Protein AF-Q0A692-F1 (afdb_monomer_lite)

Secondary structure (DSSP, 8-state):
------------------------------HHHHHHHHHHHHHTT--HHHHHHHHHHHHHHHHTTSPPHHHHHHHTTS-TT--HHHHHHHHHHHHT--

Radius of gyration: 27.61 Å; chains: 1; bounding box: 57×35×90 Å

pLDDT: mean 73.56, std 18.97, range [29.41, 97.94]

Foldseek 3Di:
DDDDDDDDDDDPDDPDDPPDDDDDDDDDDPPVVVVVLVVVCVVVVHDSVRVVVVVVVVVVVVVVPPPDVVRCVVCVVDPPPDPPVVVVVVVVCVVPDD

InterPro domains:
  IPR010985 Ribbon-helix-helix [SSF47598] (21-59)
  IPR045944 Protein of unknown function DUF6364 [PF19891] (22-96)

Organism: Alkalilimnicola ehrlichii (strain ATCC BAA-1101 / DSM 17681 / MLHE-1) (NCBI:txid187272)

Sequence (98 aa):
MPYNTSVDAILPGRPGTMKQETTKITIRLPRQDVEFAKAYARAHGLSMTEVIDRYLRRLRALERHQPSPELDAITGLLPADLDAEQAYRDHLVEKHRP

Structure (mmCIF, N/CA/C/O backbone):
data_AF-Q0A692-F1
#
_entry.id   AF-Q0A692-F1
#
loop_
_atom_site.group_PDB
_atom_site.id
_atom_site.type_symbol
_atom_site.label_atom_id
_atom_site.label_alt_id
_atom_site.label_comp_id
_atom_site.label_asym_id
_atom_site.label_entity_id
_atom_site.label_seq_id
_atom_site.pdbx_PDB_ins_code
_atom_site.Cartn_x
_atom_site.Cartn_y
_atom_site.Cartn_z
_atom_site.occupancy
_atom_site.B_iso_or_equiv
_atom_site.auth_seq_id
_atom_site.auth_comp_id
_atom_site.auth_asym_id
_atom_site.auth_atom_id
_atom_site.pdbx_PDB_model_num
ATOM 1 N N . MET A 1 1 ? 42.518 2.635 47.838 1.00 37.34 1 MET A N 1
ATOM 2 C CA . MET A 1 1 ? 42.024 3.068 46.511 1.00 37.34 1 MET A CA 1
ATOM 3 C C . MET A 1 1 ? 43.055 2.692 45.462 1.00 37.34 1 MET A C 1
ATOM 5 O O . MET A 1 1 ? 44.229 2.744 45.811 1.00 37.34 1 MET A O 1
ATOM 9 N N . PRO A 1 2 ? 42.663 2.489 44.196 1.00 52.59 2 PRO A N 1
ATOM 10 C CA . PRO A 1 2 ? 41.434 1.867 43.689 1.00 52.59 2 PRO A CA 1
ATOM 11 C C . PRO A 1 2 ? 41.769 0.385 43.341 1.00 52.59 2 PRO A C 1
ATOM 13 O O . PRO A 1 2 ? 42.703 -0.134 43.942 1.00 52.59 2 PRO A O 1
ATOM 16 N N . TYR A 1 3 ? 41.099 -0.417 42.505 1.00 29.41 3 TYR A N 1
ATOM 17 C CA . TYR A 1 3 ? 39.831 -0.347 41.753 1.00 29.41 3 TYR A CA 1
ATOM 18 C C . TYR A 1 3 ? 39.030 -1.648 42.019 1.00 29.41 3 TYR A C 1
ATOM 20 O O . TYR A 1 3 ? 39.497 -2.532 42.732 1.00 29.41 3 TYR A O 1
ATOM 28 N N . ASN A 1 4 ? 37.845 -1.784 41.419 1.00 40.50 4 ASN A N 1
ATOM 29 C CA . ASN A 1 4 ? 37.110 -3.043 41.278 1.00 40.50 4 ASN A CA 1
ATOM 30 C C . ASN A 1 4 ? 36.694 -3.201 39.806 1.00 40.50 4 ASN A C 1
ATOM 32 O O . ASN A 1 4 ? 36.167 -2.243 39.245 1.00 40.50 4 ASN A O 1
ATOM 36 N N . THR A 1 5 ? 36.867 -4.390 39.226 1.00 44.97 5 THR A N 1
ATOM 37 C CA . THR A 1 5 ? 36.263 -4.769 37.938 1.00 44.97 5 THR A CA 1
ATOM 38 C C . THR A 1 5 ? 35.830 -6.227 38.025 1.00 44.97 5 THR A C 1
ATOM 40 O O . THR A 1 5 ? 36.610 -7.141 37.763 1.00 44.97 5 THR A O 1
ATOM 43 N N . SER A 1 6 ? 34.581 -6.448 38.429 1.00 39.03 6 SER A N 1
ATOM 44 C CA . SER A 1 6 ? 33.945 -7.762 38.356 1.00 39.03 6 SER A CA 1
ATOM 45 C C . SER A 1 6 ? 33.508 -8.017 36.913 1.00 39.03 6 SER A C 1
ATOM 47 O O . SER A 1 6 ? 32.798 -7.205 36.324 1.00 39.03 6 SER A O 1
ATOM 49 N N . VAL A 1 7 ? 33.962 -9.126 36.330 1.00 41.44 7 VAL A N 1
ATOM 50 C CA . VAL A 1 7 ? 33.574 -9.552 34.981 1.00 41.44 7 VAL A CA 1
ATOM 51 C C . VAL A 1 7 ? 32.263 -10.334 35.045 1.00 41.44 7 VAL A C 1
ATOM 53 O O . VAL A 1 7 ? 32.263 -11.536 35.299 1.00 41.44 7 VAL A O 1
ATOM 56 N N . ASP A 1 8 ? 31.137 -9.650 34.837 1.00 39.09 8 ASP A N 1
ATOM 57 C CA . ASP A 1 8 ? 29.838 -10.322 34.741 1.00 39.09 8 ASP A CA 1
ATOM 58 C C . ASP A 1 8 ? 29.753 -11.179 33.470 1.00 39.09 8 ASP A C 1
ATOM 60 O O . ASP A 1 8 ? 30.068 -10.747 32.357 1.00 39.09 8 ASP A O 1
ATOM 64 N N . ALA A 1 9 ? 29.352 -12.436 33.657 1.00 39.91 9 ALA A N 1
ATOM 65 C CA . ALA A 1 9 ? 29.399 -13.458 32.624 1.00 39.91 9 ALA A CA 1
ATOM 66 C C . ALA A 1 9 ? 28.347 -13.233 31.525 1.00 39.91 9 ALA A C 1
ATOM 68 O O . ALA A 1 9 ? 27.162 -13.020 31.790 1.00 39.91 9 ALA A O 1
ATOM 69 N N . ILE A 1 10 ? 28.775 -13.368 30.267 1.00 43.50 10 ILE A N 1
ATOM 70 C CA . ILE A 1 10 ? 27.906 -13.252 29.093 1.00 43.50 10 ILE A CA 1
ATOM 71 C C . ILE A 1 10 ? 27.018 -14.501 28.992 1.00 43.50 10 ILE A C 1
ATOM 73 O O . ILE A 1 10 ? 27.424 -15.532 28.457 1.00 43.50 10 ILE A O 1
ATOM 77 N N . LEU A 1 11 ? 25.778 -14.395 29.467 1.00 52.34 11 LEU A N 1
ATOM 78 C CA . LEU A 1 11 ? 24.704 -15.317 29.097 1.00 52.34 11 LEU A CA 1
ATOM 79 C C . LEU A 1 11 ? 24.147 -14.917 27.718 1.00 52.34 11 LEU A C 1
ATOM 81 O O . LEU A 1 11 ? 23.774 -13.754 27.538 1.00 52.34 11 LEU A O 1
ATOM 85 N N . PRO A 1 12 ? 24.039 -15.839 26.741 1.00 42.25 12 PRO A N 1
ATOM 86 C CA . PRO A 1 12 ? 23.435 -15.533 25.450 1.00 42.25 12 PRO A CA 1
ATOM 87 C C . PRO A 1 12 ? 21.929 -15.306 25.627 1.00 42.25 12 PRO A C 1
ATOM 89 O O . PRO A 1 12 ? 21.142 -16.243 25.789 1.00 42.25 12 PRO A O 1
ATOM 92 N N . GLY A 1 13 ? 21.527 -14.036 25.619 1.00 42.78 13 GLY A N 1
ATOM 93 C CA . GLY A 1 13 ? 20.126 -13.641 25.698 1.00 42.78 13 GLY A CA 1
ATOM 94 C C . GLY A 1 13 ? 19.307 -14.230 24.547 1.00 42.78 13 GLY A C 1
ATOM 95 O O . GLY A 1 13 ? 19.745 -14.247 23.397 1.00 42.78 13 GLY A O 1
ATOM 96 N N . ARG A 1 14 ? 18.088 -14.689 24.859 1.00 47.66 14 ARG A N 1
ATOM 97 C CA . ARG A 1 14 ? 17.086 -15.079 23.851 1.00 47.66 14 ARG A CA 1
ATOM 98 C C . ARG A 1 14 ? 16.931 -13.944 22.825 1.00 47.66 14 ARG A C 1
ATOM 100 O O . ARG A 1 14 ? 16.914 -12.790 23.257 1.00 47.66 14 ARG A O 1
ATOM 107 N N . PRO A 1 15 ? 16.768 -14.227 21.518 1.00 44.72 15 PRO A N 1
ATOM 108 C CA . PRO A 1 15 ? 16.584 -13.184 20.515 1.00 44.72 15 PRO A CA 1
ATOM 109 C C . PRO A 1 15 ? 15.320 -12.384 20.840 1.00 44.72 15 PRO A C 1
ATOM 111 O O . PRO A 1 15 ? 14.196 -12.851 20.652 1.00 44.72 15 PRO A O 1
ATOM 114 N N . GLY A 1 16 ? 15.520 -11.183 21.383 1.00 45.75 16 GLY A N 1
ATOM 115 C CA . GLY A 1 16 ? 14.441 -10.255 21.674 1.00 45.75 16 GLY A CA 1
ATOM 116 C C . GLY A 1 16 ? 13.738 -9.885 20.377 1.00 45.75 16 GLY A C 1
ATOM 117 O O . GLY A 1 16 ? 14.387 -9.580 19.376 1.00 45.75 16 GLY A O 1
ATOM 118 N N . THR A 1 17 ? 12.409 -9.901 20.395 1.00 49.94 17 THR A N 1
ATOM 119 C CA . THR A 1 17 ? 11.606 -9.387 19.289 1.00 49.94 17 THR A CA 1
ATOM 120 C C . THR A 1 17 ? 11.992 -7.929 19.047 1.00 49.94 17 THR A C 1
ATOM 122 O O . THR A 1 17 ? 11.721 -7.062 19.878 1.00 49.94 17 THR A O 1
ATOM 125 N N . MET A 1 18 ? 12.655 -7.649 17.919 1.00 49.59 18 MET A N 1
ATOM 126 C CA . MET A 1 18 ? 12.973 -6.277 17.529 1.00 49.59 18 MET A CA 1
ATOM 127 C C . MET A 1 18 ? 11.655 -5.526 17.341 1.00 49.59 18 MET A C 1
ATOM 129 O O . MET A 1 18 ? 10.950 -5.727 16.351 1.00 49.59 18 MET A O 1
ATOM 133 N N . LYS A 1 19 ? 11.293 -4.684 18.313 1.00 54.59 19 LYS A N 1
ATOM 134 C CA . LYS A 1 19 ? 10.133 -3.801 18.203 1.00 54.59 19 LYS A CA 1
ATOM 135 C C . LYS A 1 19 ? 10.447 -2.762 17.133 1.00 54.59 19 LYS A C 1
ATOM 137 O O . LYS A 1 19 ? 11.138 -1.788 17.408 1.00 54.59 19 LYS A O 1
ATOM 142 N N . GLN A 1 20 ? 9.965 -2.995 15.916 1.00 72.75 20 GLN A N 1
ATOM 143 C CA . GLN A 1 20 ? 10.040 -2.001 14.853 1.00 72.75 20 GLN A CA 1
ATOM 144 C C . GLN A 1 20 ? 9.300 -0.733 15.290 1.00 72.75 20 GLN A C 1
ATOM 146 O O . GLN A 1 20 ? 8.157 -0.800 15.748 1.00 72.75 20 GLN A O 1
ATOM 151 N N . GLU A 1 21 ? 9.946 0.419 15.137 1.00 87.00 21 GLU A N 1
ATOM 152 C CA . GLU A 1 21 ? 9.311 1.710 15.383 1.00 87.00 21 GLU A CA 1
ATOM 153 C C . GLU A 1 21 ? 8.222 1.962 14.333 1.00 87.00 21 GLU A C 1
ATOM 155 O O . GLU A 1 21 ? 8.412 1.719 13.139 1.00 87.00 21 GLU A O 1
ATOM 160 N N . THR A 1 22 ? 7.052 2.423 14.780 1.00 86.12 22 THR A N 1
ATOM 161 C CA . THR A 1 22 ? 5.896 2.678 13.911 1.00 86.12 22 THR A CA 1
ATOM 162 C C . THR A 1 22 ? 5.308 4.051 14.204 1.00 86.12 22 THR A C 1
ATOM 164 O O . THR A 1 22 ? 5.091 4.414 15.359 1.00 86.12 22 THR A O 1
ATOM 167 N N . THR A 1 23 ? 5.011 4.803 13.145 1.00 90.19 23 THR A N 1
ATOM 168 C CA . THR A 1 23 ? 4.429 6.148 13.235 1.00 90.19 23 THR A CA 1
ATOM 169 C C . THR A 1 23 ? 3.032 6.147 12.630 1.00 90.19 23 THR A C 1
ATOM 171 O O . THR A 1 23 ? 2.813 5.620 11.539 1.00 90.19 23 THR A O 1
ATOM 174 N N . LYS A 1 24 ? 2.067 6.756 13.326 1.00 91.25 24 LYS A N 1
ATOM 175 C CA . LYS A 1 24 ? 0.692 6.888 12.833 1.00 91.25 24 LYS A CA 1
ATOM 176 C C . LYS A 1 24 ? 0.591 8.037 11.831 1.00 91.25 24 LYS A C 1
ATOM 178 O O . LYS A 1 24 ? 0.888 9.179 12.164 1.00 91.25 24 LYS A O 1
ATOM 183 N N . ILE A 1 25 ? 0.068 7.743 10.644 1.00 91.31 25 ILE A N 1
ATOM 184 C CA . ILE A 1 25 ? -0.282 8.731 9.616 1.00 91.31 25 ILE A CA 1
ATOM 185 C C . ILE A 1 25 ? -1.803 8.690 9.414 1.00 91.31 25 ILE A C 1
ATOM 187 O O . ILE A 1 25 ? -2.408 7.620 9.452 1.00 91.31 25 ILE A O 1
ATOM 191 N N . THR A 1 26 ? -2.432 9.852 9.220 1.00 92.50 26 THR A N 1
ATOM 192 C CA . THR A 1 26 ? -3.862 9.959 8.883 1.00 92.50 26 THR A CA 1
ATOM 193 C C . THR A 1 26 ? -3.990 10.608 7.511 1.00 92.50 26 THR A C 1
ATOM 195 O O . THR A 1 26 ? -3.623 11.768 7.350 1.00 92.50 26 THR A O 1
ATOM 198 N N . ILE A 1 27 ? -4.512 9.869 6.532 1.00 89.75 27 ILE A N 1
ATOM 199 C CA . ILE A 1 27 ? -4.752 10.355 5.167 1.00 89.75 27 ILE A CA 1
ATOM 200 C C . ILE A 1 27 ? -6.253 10.510 4.909 1.00 89.75 27 ILE A C 1
ATOM 202 O O . ILE A 1 27 ? -7.066 9.765 5.458 1.00 89.75 27 ILE A O 1
ATOM 206 N N . ARG A 1 28 ? -6.626 11.479 4.066 1.00 94.38 28 ARG A N 1
ATOM 207 C CA . ARG A 1 28 ? -7.989 11.608 3.534 1.00 94.38 28 ARG A CA 1
ATOM 208 C C . ARG A 1 28 ? -8.026 10.963 2.153 1.00 94.38 28 ARG A C 1
ATOM 210 O O . ARG A 1 28 ? -7.213 11.307 1.306 1.00 94.38 28 ARG A O 1
ATOM 217 N N . LEU A 1 29 ? -8.971 10.054 1.948 1.00 93.44 29 LEU A N 1
ATOM 218 C CA . LEU A 1 29 ? -9.231 9.377 0.678 1.00 93.44 29 LEU A CA 1
ATOM 219 C C . LEU A 1 29 ? -10.740 9.427 0.384 1.00 93.44 29 LEU A C 1
ATOM 221 O O . LEU A 1 29 ? -11.530 9.532 1.332 1.00 93.44 29 LEU A O 1
ATOM 225 N N . PRO A 1 30 ? -11.165 9.334 -0.888 1.00 97.94 30 PRO A N 1
ATOM 226 C CA . PRO A 1 30 ? -12.565 9.122 -1.237 1.00 97.94 30 PRO A CA 1
ATOM 227 C C . PRO A 1 30 ? -13.154 7.916 -0.494 1.00 97.94 30 PRO A C 1
ATOM 229 O O . PRO A 1 30 ? -12.508 6.881 -0.331 1.00 97.94 30 PRO A O 1
ATOM 232 N N . ARG A 1 31 ? -14.409 8.034 -0.042 1.00 96.38 31 ARG A N 1
ATOM 233 C CA . ARG A 1 31 ? -15.064 7.003 0.786 1.00 96.38 31 ARG A CA 1
ATOM 234 C C . ARG A 1 31 ? -15.071 5.626 0.115 1.00 96.38 31 ARG A C 1
ATOM 236 O O . ARG A 1 31 ? -14.866 4.626 0.794 1.00 96.38 31 ARG A O 1
ATOM 243 N N . GLN A 1 32 ? -15.288 5.586 -1.199 1.00 97.25 32 GLN A N 1
ATOM 244 C CA . GLN A 1 32 ? -15.294 4.351 -1.985 1.00 97.25 32 GLN A CA 1
ATOM 245 C C . GLN A 1 32 ? -13.945 3.613 -1.926 1.00 97.25 32 GLN A C 1
ATOM 247 O O . GLN A 1 32 ? -13.931 2.402 -1.726 1.00 97.25 32 GLN A O 1
ATOM 252 N N . ASP A 1 33 ? -12.824 4.340 -1.971 1.00 94.69 33 ASP A N 1
ATOM 253 C CA . ASP A 1 33 ? -11.475 3.762 -1.955 1.00 94.69 33 ASP A CA 1
ATOM 254 C C . ASP A 1 33 ? -11.130 3.205 -0.567 1.00 94.69 33 ASP A C 1
ATOM 256 O O . ASP A 1 33 ? -10.519 2.144 -0.443 1.00 94.69 33 ASP A O 1
ATOM 260 N N . VAL A 1 34 ? -11.587 3.881 0.496 1.00 94.31 34 VAL A N 1
ATOM 261 C CA . VAL A 1 34 ? -11.448 3.409 1.884 1.00 94.31 34 VAL A CA 1
ATOM 262 C C . VAL A 1 34 ? -12.212 2.102 2.105 1.00 94.31 34 VAL A C 1
ATOM 264 O O . VAL A 1 34 ? -11.681 1.180 2.728 1.00 94.31 34 VAL A O 1
ATOM 267 N N . GLU A 1 35 ? -13.449 1.999 1.613 1.00 96.56 35 GLU A N 1
ATOM 268 C CA . GLU A 1 35 ? -14.240 0.770 1.747 1.00 96.56 35 GLU A CA 1
ATOM 269 C C . GLU A 1 35 ? -13.710 -0.358 0.850 1.00 96.56 35 GLU A C 1
ATOM 271 O O . GLU A 1 35 ? -13.605 -1.494 1.316 1.00 96.56 35 GLU A O 1
ATOM 276 N N . PHE A 1 36 ? -13.268 -0.051 -0.376 1.00 95.50 36 PHE A N 1
ATOM 277 C CA . PHE A 1 36 ? -12.572 -1.004 -1.244 1.00 95.50 36 PHE A CA 1
ATOM 278 C C . PHE A 1 36 ? -11.318 -1.573 -0.566 1.00 95.50 36 PHE A C 1
ATOM 280 O O . PHE A 1 36 ? -11.177 -2.790 -0.457 1.00 95.50 36 PHE A O 1
ATOM 287 N N . ALA A 1 37 ? -10.440 -0.719 -0.031 1.00 90.38 37 ALA A N 1
ATOM 288 C CA . ALA A 1 37 ? -9.208 -1.157 0.621 1.00 90.38 37 ALA A CA 1
ATOM 289 C C . ALA A 1 37 ? -9.477 -2.028 1.866 1.00 90.38 37 ALA A C 1
ATOM 291 O O . ALA A 1 37 ? -8.760 -3.001 2.109 1.00 90.38 37 ALA A O 1
ATOM 292 N N . LYS A 1 38 ? -10.536 -1.736 2.639 1.00 93.69 38 LYS A N 1
ATOM 293 C CA . LYS A 1 38 ? -10.978 -2.589 3.761 1.00 93.69 38 LYS A CA 1
ATOM 294 C C . LYS A 1 38 ? -11.492 -3.947 3.284 1.00 93.69 38 LYS A C 1
ATOM 296 O O . LYS A 1 38 ? -11.178 -4.961 3.910 1.00 93.69 38 LYS A O 1
ATOM 301 N N . ALA A 1 39 ? -12.294 -3.970 2.220 1.00 96.12 39 ALA A N 1
ATOM 302 C CA . ALA A 1 39 ? -12.833 -5.199 1.645 1.00 96.12 39 ALA A CA 1
ATOM 303 C C . ALA A 1 39 ? -11.710 -6.082 1.082 1.00 96.12 39 ALA A C 1
ATOM 305 O O . ALA A 1 39 ? -11.645 -7.261 1.4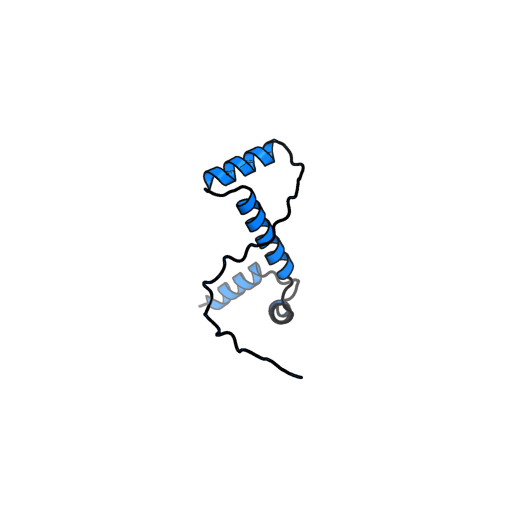19 1.00 96.12 39 ALA A O 1
ATOM 306 N N . TYR A 1 40 ? -10.777 -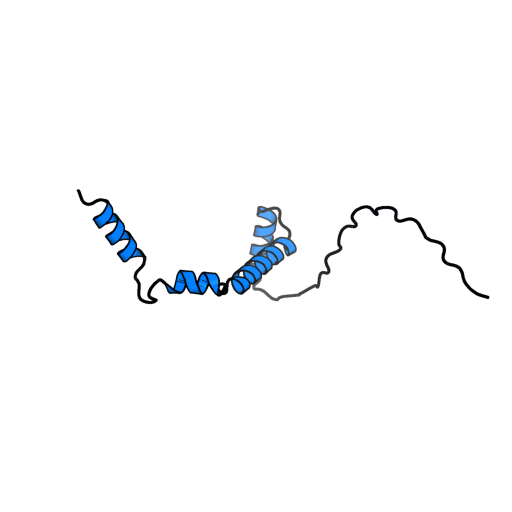5.488 0.331 1.00 93.06 40 TYR A N 1
ATOM 307 C CA . TYR A 1 40 ? -9.572 -6.142 -0.178 1.00 93.06 40 TYR A CA 1
ATOM 308 C C . TYR A 1 40 ? -8.733 -6.748 0.955 1.00 93.06 40 TYR A C 1
ATOM 310 O O . TYR A 1 40 ? -8.434 -7.941 0.933 1.00 93.06 40 TYR A O 1
ATOM 318 N N . ALA A 1 41 ? -8.411 -5.963 1.991 1.00 93.56 41 ALA A N 1
ATOM 319 C CA . ALA A 1 41 ? -7.644 -6.449 3.137 1.00 93.56 41 ALA A CA 1
ATOM 320 C C . ALA A 1 41 ? -8.305 -7.686 3.776 1.00 93.56 41 ALA A C 1
ATOM 322 O O . ALA A 1 41 ? -7.651 -8.712 3.948 1.00 93.56 41 ALA A O 1
ATOM 323 N N . ARG A 1 42 ? -9.622 -7.637 4.025 1.00 94.81 42 ARG A N 1
ATOM 324 C CA . ARG A 1 42 ? -10.390 -8.773 4.567 1.00 94.81 42 ARG A CA 1
ATOM 325 C C . ARG A 1 42 ? -10.394 -9.991 3.642 1.00 94.81 42 ARG A C 1
ATOM 327 O O . ARG A 1 42 ? -10.142 -11.091 4.120 1.00 94.81 42 ARG A O 1
ATOM 334 N N . ALA A 1 43 ? -10.652 -9.801 2.348 1.00 94.31 43 ALA A N 1
ATOM 335 C CA . ALA A 1 43 ? -10.713 -10.884 1.363 1.00 94.31 43 ALA A CA 1
ATOM 336 C C . ALA A 1 43 ? -9.380 -11.641 1.225 1.00 94.31 43 ALA A C 1
ATOM 338 O O . ALA A 1 43 ? -9.379 -12.843 0.976 1.00 94.31 43 ALA A O 1
ATOM 339 N N . HIS A 1 44 ? -8.255 -10.953 1.438 1.00 90.81 44 HIS A N 1
ATOM 340 C CA . HIS A 1 44 ? -6.912 -11.535 1.379 1.00 90.81 44 HIS A CA 1
ATOM 341 C C . HIS A 1 44 ? -6.315 -11.896 2.755 1.00 90.81 44 HIS A C 1
ATOM 343 O O . HIS A 1 44 ? -5.144 -12.262 2.828 1.00 90.81 44 HIS A O 1
ATOM 349 N N . GLY A 1 45 ? -7.085 -11.800 3.849 1.00 92.44 45 GLY A N 1
ATOM 350 C CA . GLY A 1 45 ? -6.608 -12.121 5.204 1.00 92.44 45 GLY A CA 1
ATOM 351 C C . GLY A 1 45 ? -5.536 -11.164 5.750 1.00 92.44 45 GLY A C 1
ATOM 352 O O . GLY A 1 45 ? -4.767 -11.534 6.634 1.00 92.44 45 GLY A O 1
ATOM 353 N N . LEU A 1 46 ? -5.461 -9.942 5.218 1.00 90.25 46 LEU A N 1
ATOM 354 C CA . LEU A 1 46 ? -4.472 -8.920 5.561 1.00 90.25 46 LEU A CA 1
ATOM 355 C C . LEU A 1 46 ? -5.067 -7.843 6.482 1.00 90.25 46 LEU A C 1
ATOM 357 O O . LEU A 1 46 ? -6.272 -7.585 6.495 1.00 90.25 46 LEU A O 1
ATOM 361 N N . SER A 1 47 ? -4.202 -7.142 7.219 1.00 92.19 47 SER A N 1
ATOM 362 C CA . SER A 1 47 ? -4.581 -5.890 7.887 1.00 92.19 47 SER A CA 1
ATOM 363 C C . SER A 1 47 ? -4.445 -4.697 6.931 1.00 92.19 47 SER A C 1
ATOM 365 O O . SER A 1 47 ? -3.697 -4.751 5.956 1.00 92.19 47 SER A O 1
ATOM 367 N N . MET A 1 48 ? -5.118 -3.579 7.224 1.00 90.81 48 MET A N 1
ATOM 368 C CA . MET A 1 48 ? -4.928 -2.335 6.459 1.00 90.81 48 MET A CA 1
ATOM 369 C C . MET A 1 48 ? -3.462 -1.868 6.493 1.00 90.81 48 MET A C 1
ATOM 371 O O . MET A 1 48 ? -2.916 -1.464 5.471 1.00 90.81 48 MET A O 1
ATOM 375 N N . THR A 1 49 ? -2.806 -1.978 7.653 1.00 90.31 49 THR A N 1
ATOM 376 C CA . THR A 1 49 ? -1.383 -1.651 7.817 1.00 90.31 49 THR A CA 1
ATOM 377 C C . THR A 1 49 ? -0.502 -2.514 6.916 1.00 90.31 49 THR A C 1
ATOM 379 O O . THR A 1 49 ? 0.393 -1.989 6.269 1.00 90.31 49 THR A O 1
ATOM 382 N N . GLU A 1 50 ? -0.793 -3.813 6.818 1.00 88.31 50 GLU A N 1
ATOM 383 C CA . GLU A 1 50 ? -0.056 -4.775 5.988 1.00 88.31 50 GLU A CA 1
ATOM 384 C C . GLU A 1 50 ? -0.191 -4.467 4.486 1.00 88.31 50 GLU A C 1
ATOM 386 O O . GLU A 1 50 ? 0.790 -4.524 3.746 1.00 88.31 50 GLU A O 1
ATOM 391 N N . VAL A 1 51 ? -1.392 -4.087 4.031 1.00 90.12 51 VAL A N 1
ATOM 392 C CA . VAL A 1 51 ? -1.631 -3.660 2.639 1.00 90.12 51 VAL A CA 1
ATOM 393 C C . VAL A 1 51 ? -0.791 -2.424 2.297 1.00 90.12 51 VAL A C 1
ATOM 395 O O . VAL A 1 51 ? -0.126 -2.397 1.259 1.00 90.12 51 VAL A O 1
ATOM 398 N N . ILE A 1 52 ? -0.775 -1.422 3.183 1.00 91.38 52 ILE A N 1
ATOM 399 C CA . ILE A 1 52 ? -0.015 -0.183 2.978 1.00 91.38 52 ILE A CA 1
ATOM 400 C C . ILE A 1 52 ? 1.500 -0.413 3.099 1.00 91.38 52 ILE A C 1
ATOM 402 O O . ILE A 1 52 ? 2.246 0.087 2.261 1.00 91.38 52 ILE A O 1
ATOM 406 N N . ASP A 1 53 ? 1.975 -1.202 4.069 1.00 87.56 53 ASP A N 1
ATOM 407 C CA . ASP A 1 53 ? 3.404 -1.513 4.236 1.00 87.56 53 ASP A CA 1
ATOM 408 C C . ASP A 1 53 ? 3.967 -2.244 3.008 1.00 87.56 53 ASP A C 1
ATOM 410 O O . ASP A 1 53 ? 4.998 -1.844 2.465 1.00 87.56 53 ASP A O 1
ATOM 414 N N . ARG A 1 54 ? 3.249 -3.246 2.480 1.00 87.88 54 ARG A N 1
ATOM 415 C CA . ARG A 1 54 ? 3.628 -3.933 1.231 1.00 87.88 54 ARG A CA 1
ATOM 416 C C . ARG A 1 54 ? 3.688 -2.980 0.040 1.00 87.88 54 ARG A C 1
ATOM 418 O O . ARG A 1 54 ? 4.632 -3.054 -0.748 1.00 87.88 54 ARG A O 1
ATOM 425 N N . TYR A 1 55 ? 2.720 -2.073 -0.083 1.00 88.12 55 TYR A N 1
ATOM 426 C CA . TYR A 1 55 ? 2.708 -1.081 -1.157 1.00 88.12 55 TYR A CA 1
ATOM 427 C C . TYR A 1 55 ? 3.889 -0.103 -1.046 1.00 88.12 55 TYR A C 1
ATOM 429 O O . TYR A 1 55 ? 4.616 0.097 -2.018 1.00 88.12 55 TYR A O 1
ATOM 437 N N . LEU A 1 56 ? 4.163 0.423 0.152 1.00 86.50 56 LEU A N 1
ATOM 438 C CA . LEU A 1 56 ? 5.305 1.307 0.409 1.00 86.50 56 LEU A CA 1
ATOM 439 C C . LEU A 1 56 ? 6.652 0.603 0.193 1.00 86.50 56 LEU A C 1
ATOM 441 O O . LEU A 1 56 ? 7.569 1.205 -0.364 1.00 86.50 56 LEU A O 1
ATOM 445 N N . ARG A 1 57 ? 6.787 -0.679 0.562 1.00 83.50 57 ARG A N 1
ATOM 446 C CA . ARG A 1 57 ? 7.980 -1.483 0.237 1.00 83.50 57 ARG A CA 1
ATOM 447 C C . ARG A 1 57 ? 8.169 -1.637 -1.265 1.00 83.50 57 ARG A C 1
ATOM 449 O O . ARG A 1 57 ? 9.301 -1.515 -1.724 1.00 83.50 57 ARG A O 1
ATOM 456 N N . ARG A 1 58 ? 7.089 -1.866 -2.021 1.00 82.25 58 ARG A N 1
ATOM 457 C CA . ARG A 1 58 ? 7.131 -1.941 -3.489 1.00 82.25 58 ARG A CA 1
ATOM 458 C C . ARG A 1 58 ? 7.550 -0.605 -4.105 1.00 82.25 58 ARG A C 1
ATOM 460 O O . ARG A 1 58 ? 8.423 -0.613 -4.962 1.00 82.25 58 ARG A O 1
ATOM 467 N N . LEU A 1 59 ? 7.013 0.523 -3.636 1.00 81.25 59 LEU A N 1
ATOM 468 C CA . LEU A 1 59 ? 7.439 1.855 -4.092 1.00 81.25 59 LEU A CA 1
ATOM 469 C C . LEU A 1 59 ? 8.924 2.114 -3.794 1.00 81.25 59 LEU A C 1
ATOM 471 O O . LEU A 1 59 ? 9.682 2.408 -4.710 1.00 81.25 59 LEU A O 1
ATOM 475 N N . ARG A 1 60 ? 9.376 1.874 -2.555 1.00 80.25 60 ARG A N 1
ATOM 476 C CA . ARG A 1 60 ? 10.802 1.980 -2.182 1.00 80.25 60 ARG A CA 1
ATOM 477 C C . ARG A 1 60 ? 11.702 0.998 -2.924 1.00 80.25 60 ARG A C 1
ATOM 479 O O . ARG A 1 60 ? 12.915 1.185 -2.928 1.00 80.25 60 ARG A O 1
ATOM 486 N N . ALA A 1 61 ? 11.167 -0.116 -3.419 1.00 77.56 61 ALA A N 1
ATOM 487 C CA . ALA A 1 61 ? 11.907 -0.997 -4.305 1.00 77.56 61 ALA A CA 1
ATOM 488 C C . ALA A 1 61 ? 12.046 -0.312 -5.665 1.00 77.56 61 ALA A C 1
ATOM 490 O O . ALA A 1 61 ? 13.173 -0.103 -6.084 1.00 77.56 61 ALA A O 1
ATOM 491 N N . LEU A 1 62 ? 10.948 0.117 -6.293 1.00 76.81 62 LEU A N 1
ATOM 492 C CA . LEU A 1 62 ? 10.956 0.797 -7.596 1.00 76.81 62 LEU A CA 1
ATOM 493 C C . LEU A 1 62 ? 11.866 2.040 -7.623 1.00 76.81 62 LEU A C 1
ATOM 495 O O . LEU A 1 62 ? 12.658 2.168 -8.546 1.00 76.81 62 LEU A O 1
ATOM 499 N N . GLU A 1 63 ? 11.852 2.888 -6.589 1.00 73.94 63 GLU A N 1
ATOM 500 C CA . GLU A 1 63 ? 12.783 4.031 -6.477 1.00 73.94 63 GLU A CA 1
ATOM 501 C C . GLU A 1 63 ? 14.259 3.603 -6.390 1.00 73.94 63 GLU A C 1
ATOM 503 O O . GLU A 1 63 ? 15.137 4.279 -6.915 1.00 73.94 63 GLU A O 1
ATOM 508 N N . ARG A 1 64 ? 14.542 2.450 -5.767 1.00 64.19 64 ARG A N 1
ATOM 509 C CA . ARG A 1 64 ? 15.883 1.837 -5.731 1.00 64.19 64 ARG A CA 1
ATOM 510 C C . ARG A 1 64 ? 16.242 1.058 -7.002 1.00 64.19 64 ARG A C 1
ATOM 512 O O . ARG A 1 64 ? 17.360 0.569 -7.082 1.00 64.19 64 ARG A O 1
ATOM 519 N N . HIS A 1 65 ? 15.328 0.953 -7.970 1.00 54.19 65 HIS A N 1
ATOM 520 C CA . HIS A 1 65 ? 15.602 0.472 -9.327 1.00 54.19 65 HIS A CA 1
ATOM 521 C C . HIS A 1 65 ? 15.785 1.643 -10.312 1.00 54.19 65 HIS A C 1
ATOM 523 O O . HIS A 1 65 ? 15.487 1.506 -11.498 1.00 54.19 65 HIS A O 1
ATOM 529 N N . GLN A 1 66 ? 16.361 2.771 -9.866 1.00 54.53 66 GLN A N 1
ATOM 530 C CA . GLN A 1 66 ? 17.346 3.405 -10.747 1.00 54.53 66 GLN A CA 1
ATOM 531 C C . GLN A 1 66 ? 18.361 2.310 -11.124 1.00 54.53 66 GLN A C 1
ATOM 533 O O . GLN A 1 66 ? 18.829 1.616 -10.213 1.00 54.53 66 GLN A O 1
ATOM 538 N N . PRO A 1 67 ? 18.635 2.074 -12.420 1.00 54.28 67 PRO A N 1
ATOM 539 C CA . PRO A 1 67 ? 19.581 1.041 -12.823 1.00 54.28 67 PRO A CA 1
ATOM 540 C C . PRO A 1 67 ? 20.906 1.268 -12.089 1.00 54.28 67 PRO A C 1
ATOM 542 O O . PRO A 1 67 ? 21.379 2.400 -11.976 1.00 54.28 67 PRO A O 1
ATOM 545 N N . SER A 1 68 ? 21.495 0.201 -11.535 1.00 57.22 68 SER A N 1
ATOM 546 C CA . SER A 1 68 ? 22.863 0.316 -11.022 1.00 57.22 68 SER A CA 1
ATOM 547 C C . SER A 1 68 ? 23.777 0.729 -12.182 1.00 57.22 68 SER A C 1
ATOM 549 O O . SER A 1 68 ? 23.477 0.367 -13.318 1.00 57.22 68 SER A O 1
ATOM 551 N N . PRO A 1 69 ? 24.906 1.422 -11.954 1.00 57.44 69 PRO A N 1
ATOM 552 C CA . PRO A 1 69 ? 25.815 1.796 -13.043 1.00 57.44 69 PRO A CA 1
ATOM 553 C C . PRO A 1 69 ? 26.275 0.601 -13.897 1.00 57.44 69 PRO A C 1
ATOM 555 O O . PRO A 1 69 ? 26.586 0.750 -15.071 1.00 57.44 69 PRO A O 1
ATOM 558 N N . GLU A 1 70 ? 26.283 -0.597 -13.309 1.00 53.41 70 GLU A N 1
ATOM 559 C CA . GLU A 1 70 ? 26.554 -1.876 -13.972 1.00 53.41 70 GLU A CA 1
ATOM 560 C C . GLU A 1 70 ? 25.385 -2.322 -14.864 1.00 53.41 70 GLU A C 1
ATOM 562 O O . GLU A 1 70 ? 25.607 -2.751 -15.993 1.00 53.41 70 GLU A O 1
ATOM 567 N N . LEU A 1 71 ? 24.140 -2.194 -14.388 1.00 55.53 71 LEU A N 1
ATOM 568 C CA . LEU A 1 71 ? 22.943 -2.426 -15.197 1.00 55.53 71 LEU A CA 1
ATOM 569 C C . LEU A 1 71 ? 22.829 -1.396 -16.320 1.00 55.53 71 LEU A C 1
ATOM 571 O O . LEU A 1 71 ? 22.592 -1.810 -17.442 1.00 55.53 71 LEU A O 1
ATOM 575 N N . ASP A 1 72 ? 23.081 -0.112 -16.056 1.00 56.16 72 ASP A N 1
ATOM 576 C CA . ASP A 1 72 ? 23.113 0.954 -17.069 1.00 56.16 72 ASP A CA 1
ATOM 577 C C . ASP A 1 72 ? 24.202 0.697 -18.124 1.00 56.16 72 ASP A C 1
ATOM 579 O O . ASP A 1 72 ? 23.969 0.890 -19.315 1.00 56.16 72 ASP A O 1
ATOM 583 N N . ALA A 1 73 ? 25.371 0.183 -17.724 1.00 60.66 73 ALA A N 1
ATOM 584 C CA . ALA A 1 73 ? 26.421 -0.230 -18.656 1.00 60.66 73 ALA A CA 1
ATOM 585 C C . ALA A 1 73 ? 26.038 -1.463 -19.499 1.00 60.66 73 ALA A C 1
ATOM 587 O O . ALA A 1 73 ? 26.525 -1.604 -20.619 1.00 60.66 73 ALA A O 1
ATOM 588 N N . ILE A 1 74 ? 25.171 -2.346 -18.990 1.00 59.69 74 ILE A N 1
ATOM 589 C CA . ILE A 1 74 ? 24.652 -3.514 -19.721 1.00 59.69 74 ILE A CA 1
ATOM 590 C C . ILE A 1 74 ? 23.475 -3.120 -20.629 1.00 59.69 74 ILE A C 1
ATOM 592 O O . ILE A 1 74 ? 23.416 -3.555 -21.777 1.00 59.69 74 ILE A O 1
ATOM 596 N N . THR A 1 75 ? 22.539 -2.294 -20.154 1.00 58.81 75 THR A N 1
ATOM 597 C CA . THR A 1 75 ? 21.358 -1.860 -20.920 1.00 58.81 75 THR A CA 1
ATOM 598 C C . THR A 1 75 ? 21.688 -0.764 -21.927 1.00 58.81 75 THR A C 1
ATOM 600 O O . THR A 1 75 ? 21.077 -0.726 -22.988 1.00 58.81 75 THR A O 1
ATOM 603 N N . GLY A 1 76 ? 22.703 0.062 -21.658 1.00 58.38 76 GLY A N 1
ATOM 604 C CA . GLY A 1 76 ? 23.252 1.057 -22.585 1.00 58.38 76 GLY A CA 1
ATOM 605 C C . GLY A 1 76 ? 23.992 0.468 -23.795 1.00 58.38 76 GLY A C 1
ATOM 606 O O . GLY A 1 76 ? 24.444 1.219 -24.654 1.00 58.38 76 GLY A O 1
ATOM 607 N N . LEU A 1 77 ? 24.101 -0.865 -23.891 1.00 59.59 77 LEU A N 1
ATOM 608 C CA . LEU A 1 77 ? 24.512 -1.565 -25.114 1.00 59.59 77 LEU A CA 1
ATOM 609 C C . LEU A 1 77 ? 23.398 -1.616 -26.173 1.00 59.59 77 LEU A C 1
ATOM 611 O O . LEU A 1 77 ? 23.679 -1.912 -27.334 1.00 59.59 77 LEU A O 1
ATOM 615 N N . LEU A 1 78 ? 22.143 -1.357 -25.789 1.00 63.78 78 LEU A N 1
ATOM 616 C CA . LEU A 1 78 ? 21.011 -1.290 -26.709 1.00 63.78 78 LEU A CA 1
ATOM 617 C C . LEU A 1 78 ? 20.778 0.174 -27.128 1.00 63.78 78 LEU A C 1
ATOM 619 O O . LEU A 1 78 ? 20.662 1.037 -26.255 1.00 63.78 78 LEU A O 1
ATOM 623 N N . PRO A 1 79 ? 20.691 0.477 -28.438 1.00 69.31 79 PRO A N 1
ATOM 624 C CA . PRO A 1 79 ? 20.318 1.808 -28.907 1.00 69.31 79 PRO A CA 1
ATOM 625 C C . PRO A 1 79 ? 18.957 2.236 -28.344 1.00 69.31 79 PRO A C 1
ATOM 627 O O . PRO A 1 79 ? 18.024 1.436 -28.286 1.00 69.31 79 PRO A O 1
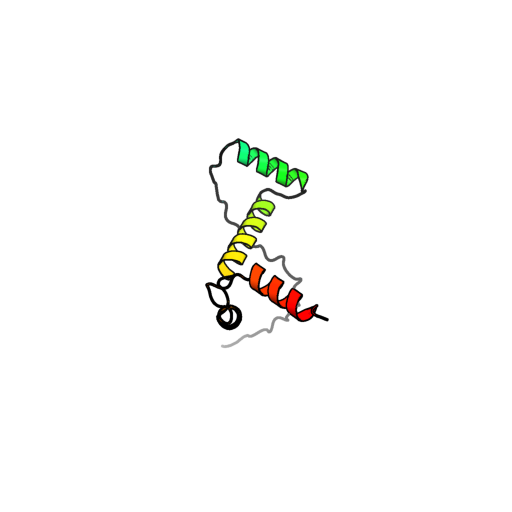ATOM 630 N N . ALA A 1 80 ? 18.826 3.502 -27.940 1.00 67.75 80 ALA A N 1
ATOM 631 C CA . ALA A 1 80 ? 17.591 4.025 -27.341 1.00 67.75 80 ALA A CA 1
ATOM 632 C C . ALA A 1 80 ? 16.402 4.080 -28.327 1.00 67.75 80 ALA A C 1
ATOM 634 O O . ALA A 1 80 ? 15.253 4.212 -27.911 1.00 67.75 80 ALA A O 1
ATOM 635 N N . ASP A 1 81 ? 16.691 3.988 -29.624 1.00 76.06 81 ASP A N 1
ATOM 636 C CA . ASP A 1 81 ? 15.772 3.914 -30.758 1.00 76.06 81 ASP A CA 1
ATOM 637 C C . ASP A 1 81 ? 15.524 2.474 -31.254 1.00 76.06 81 ASP A C 1
ATOM 639 O O . ASP A 1 81 ? 14.802 2.277 -32.232 1.00 76.06 81 ASP A O 1
ATOM 643 N N . LEU A 1 82 ? 16.090 1.455 -30.593 1.00 76.25 82 LEU A N 1
ATOM 644 C CA . LEU A 1 82 ? 15.901 0.059 -30.979 1.00 76.25 82 LEU A CA 1
ATOM 6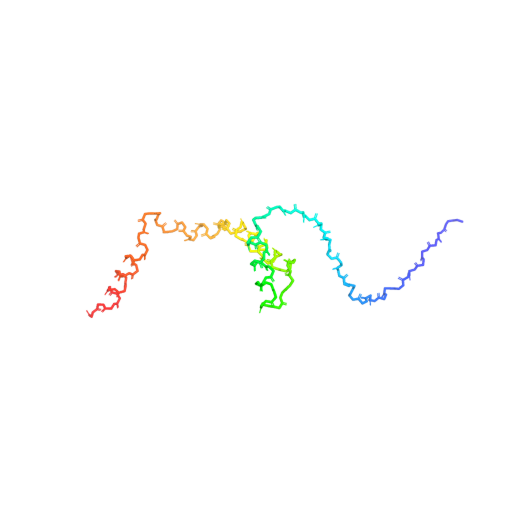45 C C . LEU A 1 82 ? 14.470 -0.415 -30.685 1.00 76.25 82 LEU A C 1
ATOM 647 O O . LEU A 1 82 ? 14.090 -0.620 -29.530 1.00 76.25 82 LEU A O 1
ATOM 651 N N . ASP A 1 83 ? 13.713 -0.715 -31.7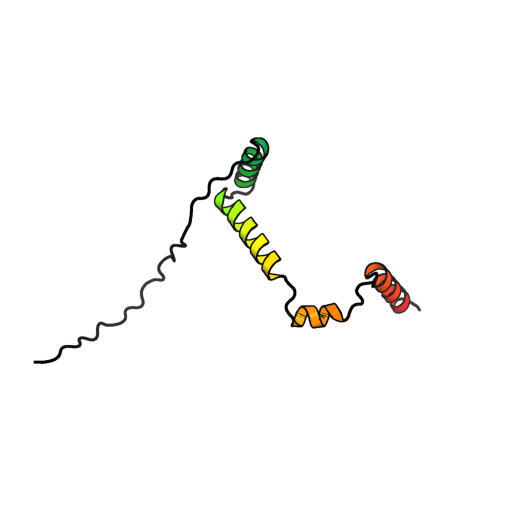42 1.00 78.25 83 ASP A N 1
ATOM 652 C CA . ASP A 1 83 ? 12.505 -1.534 -31.635 1.00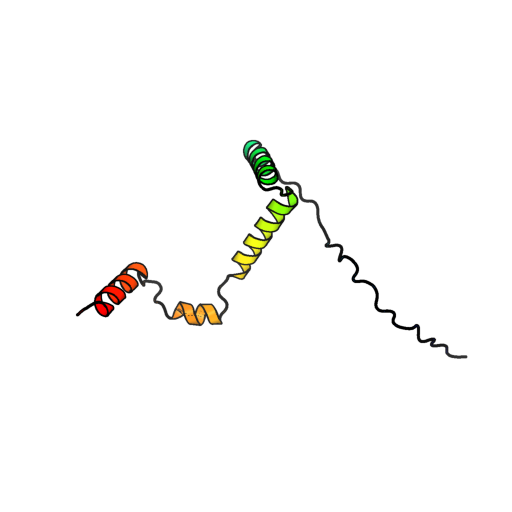 78.25 83 ASP A CA 1
ATOM 653 C C . ASP A 1 83 ? 12.898 -2.978 -31.277 1.00 78.25 83 ASP A C 1
ATOM 655 O O . ASP A 1 83 ? 13.236 -3.808 -32.128 1.00 78.25 83 ASP A O 1
ATOM 659 N N . ALA A 1 84 ? 12.887 -3.262 -29.975 1.00 76.62 84 ALA A N 1
ATOM 660 C CA . ALA A 1 84 ? 13.253 -4.559 -29.425 1.00 76.62 84 ALA A CA 1
ATOM 661 C C . ALA A 1 84 ? 12.307 -5.691 -29.867 1.00 76.62 84 ALA A C 1
ATOM 663 O O . ALA A 1 84 ? 12.733 -6.847 -29.909 1.00 76.62 84 ALA A O 1
ATOM 664 N N . GLU A 1 85 ? 11.047 -5.393 -30.210 1.00 79.94 85 GLU A N 1
ATOM 665 C CA . GLU A 1 85 ? 10.114 -6.409 -30.700 1.00 79.94 85 GLU A CA 1
ATOM 666 C C . GLU A 1 85 ? 10.441 -6.786 -32.149 1.00 79.94 85 GLU A C 1
ATOM 668 O O . GLU A 1 85 ? 10.518 -7.976 -32.472 1.00 79.94 85 GLU A O 1
ATOM 673 N N . GLN A 1 86 ? 10.707 -5.797 -33.005 1.00 82.56 86 GLN A N 1
ATOM 674 C CA . GLN A 1 86 ? 11.100 -6.040 -34.391 1.00 82.56 86 GLN A CA 1
ATOM 675 C C . GLN A 1 86 ? 12.465 -6.743 -34.476 1.00 82.56 86 GLN A C 1
ATOM 677 O O . GLN A 1 86 ? 12.576 -7.782 -35.128 1.00 82.56 86 GLN A O 1
ATOM 682 N N . ALA A 1 87 ? 13.472 -6.275 -33.731 1.00 81.44 87 ALA A N 1
ATOM 683 C CA . ALA A 1 87 ? 14.800 -6.896 -33.703 1.00 81.44 87 ALA A CA 1
ATOM 684 C C . ALA A 1 87 ? 14.767 -8.359 -33.211 1.00 81.44 87 ALA A C 1
ATOM 686 O O . ALA A 1 87 ? 15.494 -9.214 -33.724 1.00 81.44 87 ALA A O 1
ATOM 687 N N . TYR A 1 88 ? 13.896 -8.676 -32.244 1.00 81.75 88 TYR A N 1
ATOM 688 C CA . TYR A 1 88 ? 13.691 -10.051 -31.781 1.00 81.75 88 TYR A CA 1
ATOM 689 C C . TYR A 1 88 ? 13.030 -10.934 -32.849 1.00 81.75 88 TYR A C 1
ATOM 691 O O . TYR A 1 88 ? 13.455 -12.074 -33.056 1.00 81.75 88 TYR A O 1
ATOM 699 N N . ARG A 1 89 ? 12.022 -10.411 -33.562 1.00 84.06 89 ARG A N 1
ATOM 700 C CA . ARG A 1 89 ? 11.363 -11.115 -34.676 1.00 84.06 89 ARG A CA 1
ATOM 701 C C . ARG A 1 89 ? 12.343 -11.405 -35.812 1.00 84.06 89 ARG A C 1
ATOM 703 O O . ARG A 1 89 ? 12.405 -12.546 -36.262 1.00 84.06 89 ARG A O 1
ATOM 710 N N . ASP A 1 90 ? 13.149 -10.425 -36.211 1.00 86.31 90 ASP A N 1
ATOM 711 C CA . ASP A 1 90 ? 14.142 -10.581 -37.279 1.00 86.31 90 ASP A CA 1
ATOM 712 C C . ASP A 1 90 ? 15.233 -11.597 -36.900 1.00 86.31 90 ASP A C 1
ATOM 714 O O . ASP A 1 90 ? 15.588 -12.460 -37.705 1.00 86.31 90 ASP A O 1
ATOM 718 N N . HIS A 1 91 ? 15.692 -11.587 -35.641 1.00 83.56 91 HIS A N 1
ATOM 719 C CA . HIS A 1 91 ? 16.608 -12.610 -35.129 1.00 83.56 91 HIS A CA 1
ATOM 720 C C . HIS A 1 91 ? 16.007 -14.025 -35.183 1.00 83.56 91 HIS A C 1
ATOM 722 O O . HIS A 1 91 ? 16.704 -14.971 -35.552 1.00 83.56 91 HIS A O 1
ATOM 728 N N . LEU A 1 92 ? 14.725 -14.192 -34.835 1.00 83.69 92 LEU A N 1
ATOM 729 C CA . LEU A 1 92 ? 14.047 -15.487 -34.946 1.00 83.69 92 LEU A CA 1
ATOM 730 C C . LEU A 1 92 ? 13.897 -15.937 -36.404 1.00 83.69 92 LEU A C 1
ATOM 732 O O . LEU A 1 92 ? 14.122 -17.112 -36.687 1.00 83.69 92 LEU A O 1
ATOM 736 N N . VAL A 1 93 ? 13.558 -15.029 -37.325 1.00 85.31 93 VAL A N 1
ATOM 737 C CA . VAL A 1 93 ? 13.452 -15.338 -38.761 1.00 85.31 93 VAL A CA 1
ATOM 738 C C . VAL A 1 93 ? 14.792 -15.818 -39.317 1.00 85.31 93 VAL A C 1
ATOM 740 O O . VAL A 1 93 ? 14.829 -16.850 -39.981 1.00 85.31 93 VAL A O 1
ATOM 743 N N . GLU A 1 94 ? 15.894 -15.134 -39.000 1.00 83.12 94 GLU A N 1
ATOM 744 C CA . GLU A 1 94 ? 17.226 -15.534 -39.469 1.00 83.12 94 GLU A CA 1
ATOM 745 C C . GLU A 1 94 ? 17.699 -16.844 -38.814 1.00 83.12 94 GLU A C 1
ATOM 747 O O . GLU A 1 94 ? 18.231 -17.722 -39.487 1.00 83.12 94 GLU A O 1
ATOM 752 N N . LYS A 1 95 ? 17.429 -17.041 -37.516 1.00 81.06 95 LYS A N 1
ATOM 753 C CA . LYS A 1 95 ? 17.770 -18.276 -36.787 1.00 81.06 95 LYS A CA 1
ATOM 754 C C . LYS A 1 95 ? 16.998 -19.510 -37.271 1.00 81.06 95 LYS A C 1
ATOM 756 O O . LYS A 1 95 ? 17.489 -20.628 -37.125 1.00 81.06 95 LYS A O 1
ATOM 761 N N . HIS A 1 96 ? 15.788 -19.321 -37.794 1.00 79.25 96 HIS A N 1
ATOM 762 C CA . HIS A 1 96 ? 14.932 -20.385 -38.327 1.00 79.25 96 HIS A CA 1
ATOM 763 C C . HIS A 1 96 ? 14.919 -20.439 -39.863 1.00 79.25 96 HIS A C 1
ATOM 765 O O . HIS A 1 96 ? 14.079 -21.125 -40.450 1.00 79.25 96 HIS A O 1
ATOM 771 N N . ARG A 1 97 ? 15.860 -19.750 -40.514 1.00 65.62 97 ARG A N 1
ATOM 772 C CA . ARG A 1 97 ? 16.100 -19.851 -41.952 1.00 65.62 97 ARG A CA 1
ATOM 773 C C . ARG A 1 97 ? 16.744 -21.215 -42.273 1.00 65.62 97 ARG A C 1
ATOM 775 O O . ARG A 1 97 ? 17.702 -21.578 -41.591 1.00 65.62 97 ARG A O 1
ATOM 782 N N . PRO A 1 98 ? 16.207 -21.985 -43.239 1.00 62.69 98 PRO A N 1
ATOM 783 C CA . PRO A 1 98 ? 16.749 -23.290 -43.628 1.00 62.69 98 PRO A CA 1
ATOM 784 C C . PRO A 1 98 ? 18.018 -23.182 -44.488 1.00 62.69 98 PRO A C 1
ATOM 786 O O . PRO A 1 98 ? 18.160 -22.162 -45.203 1.00 62.69 98 PRO A O 1
#